Protein AF-A0ABD6E2T3-F1 (afdb_monomer_lite)

Radius of gyration: 16.85 Å; chains: 1; bounding box: 50×20×48 Å

pLDDT: mean 78.7, std 17.78, range [38.0, 96.5]

Foldseek 3Di:
DDPPPPVVPPQWDKDWDDDPQKIKIWIAGPPPGIDIDIGNDPVVRVVVVVVVVVVVVVVVVVVVVVVVVVVPD

Structure (mmCIF, N/CA/C/O backbone):
data_AF-A0ABD6E2T3-F1
#
_entry.id   AF-A0ABD6E2T3-F1
#
loop_
_atom_site.group_PDB
_atom_site.id
_atom_site.type_symbol
_atom_site.label_atom_id
_atom_site.label_alt_id
_atom_site.label_comp_id
_atom_site.label_asym_id
_atom_site.label_entity_id
_atom_site.label_seq_id
_atom_site.pdbx_PDB_ins_code
_atom_site.Cartn_x
_atom_site.Cartn_y
_atom_site.Cartn_z
_atom_site.occupancy
_atom_site.B_iso_or_equiv
_atom_site.auth_seq_id
_atom_site.auth_comp_id
_atom_site.auth_asym_id
_atom_site.auth_atom_id
_atom_site.pdbx_PDB_model_num
ATOM 1 N N . TRP A 1 1 ? 6.572 10.731 -38.689 1.00 38.00 1 TRP A N 1
ATOM 2 C CA . TRP A 1 1 ? 7.050 11.336 -37.438 1.00 38.00 1 TRP A CA 1
ATOM 3 C C . TRP A 1 1 ? 6.014 11.008 -36.393 1.00 38.00 1 TRP A C 1
ATOM 5 O O . TRP A 1 1 ? 4.982 11.663 -36.321 1.00 38.00 1 TRP A O 1
ATOM 15 N N . ASP A 1 2 ? 6.229 9.866 -35.750 1.00 44.81 2 ASP A N 1
ATOM 16 C CA . ASP A 1 2 ? 5.354 9.312 -34.726 1.00 44.81 2 ASP A CA 1
ATOM 17 C C . ASP A 1 2 ? 5.442 10.201 -33.482 1.00 44.81 2 ASP A C 1
ATOM 19 O O . ASP A 1 2 ? 6.538 10.604 -33.081 1.00 44.81 2 ASP A O 1
ATOM 23 N N . ARG A 1 3 ? 4.293 10.619 -32.945 1.00 46.47 3 ARG A N 1
ATOM 24 C CA . ARG A 1 3 ? 4.261 11.447 -31.739 1.00 46.47 3 ARG A CA 1
ATOM 25 C C . ARG A 1 3 ? 4.709 10.559 -30.590 1.00 46.47 3 ARG A C 1
ATOM 27 O O . ARG A 1 3 ? 3.982 9.637 -30.247 1.00 46.47 3 ARG A O 1
ATOM 34 N N . GLY A 1 4 ? 5.863 10.871 -30.004 1.00 45.31 4 GLY A N 1
ATOM 35 C CA . GLY A 1 4 ? 6.337 10.248 -28.775 1.00 45.31 4 GLY A CA 1
ATOM 36 C C . GLY A 1 4 ? 5.246 10.286 -27.711 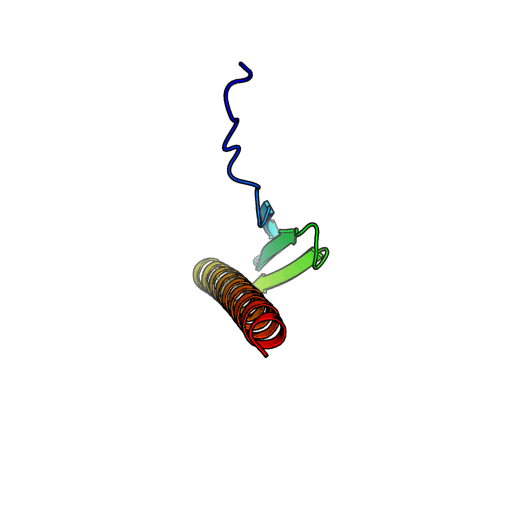1.00 45.31 4 GLY A C 1
ATOM 37 O O . GLY A 1 4 ? 5.023 11.313 -27.068 1.00 45.31 4 GLY A O 1
ATOM 38 N N . HIS A 1 5 ? 4.551 9.162 -27.569 1.00 48.00 5 HIS A N 1
ATOM 39 C CA . HIS A 1 5 ? 3.749 8.833 -26.412 1.00 48.00 5 HIS A CA 1
ATOM 40 C C . HIS A 1 5 ? 4.751 8.734 -25.254 1.00 48.00 5 HIS A C 1
ATOM 42 O O . HIS A 1 5 ? 5.342 7.686 -25.023 1.00 48.00 5 HIS A O 1
ATOM 48 N N . ASN A 1 6 ? 4.980 9.837 -24.537 1.00 51.66 6 ASN A N 1
ATOM 49 C CA . ASN A 1 6 ? 5.329 9.745 -23.121 1.00 51.66 6 ASN A CA 1
ATOM 50 C C . ASN A 1 6 ? 4.069 9.220 -22.428 1.00 51.66 6 ASN A C 1
ATOM 52 O O . ASN A 1 6 ? 3.307 9.981 -21.839 1.00 51.66 6 ASN A O 1
ATOM 56 N N . MET A 1 7 ? 3.761 7.941 -22.626 1.00 53.69 7 MET A N 1
ATOM 57 C CA . MET A 1 7 ? 2.833 7.265 -21.743 1.00 53.69 7 MET A CA 1
ATOM 58 C C . MET A 1 7 ? 3.644 7.097 -20.471 1.00 53.69 7 MET A C 1
ATOM 60 O O . MET A 1 7 ? 4.638 6.381 -20.493 1.00 53.69 7 MET A O 1
ATOM 64 N N . GLU A 1 8 ? 3.318 7.863 -19.433 1.00 57.91 8 GLU A N 1
ATOM 65 C CA . GLU A 1 8 ? 3.897 7.663 -18.109 1.00 57.91 8 GLU A CA 1
ATOM 66 C C . GLU A 1 8 ? 3.714 6.177 -17.782 1.00 57.91 8 GLU A C 1
ATOM 68 O O . GLU A 1 8 ? 2.584 5.718 -17.593 1.00 57.91 8 GLU A O 1
ATOM 73 N N . GLU A 1 9 ? 4.795 5.395 -17.863 1.00 62.31 9 GLU A N 1
ATOM 74 C CA . GLU A 1 9 ? 4.731 3.966 -17.590 1.00 62.31 9 GLU A CA 1
ATOM 75 C C . GLU A 1 9 ? 4.216 3.814 -16.163 1.00 62.31 9 GLU A C 1
ATOM 77 O O . GLU A 1 9 ? 4.761 4.387 -15.217 1.00 62.31 9 GLU A O 1
ATOM 82 N N . THR A 1 10 ? 3.097 3.107 -16.013 1.00 67.75 10 THR A N 1
ATOM 83 C CA . THR A 1 10 ? 2.520 2.863 -14.695 1.00 67.75 10 THR A CA 1
ATOM 84 C C . THR A 1 10 ? 3.489 1.985 -13.916 1.00 67.75 10 THR A C 1
ATOM 86 O O . THR A 1 10 ? 3.615 0.797 -14.191 1.00 67.75 10 THR A O 1
ATOM 89 N N . LEU A 1 11 ? 4.186 2.590 -12.956 1.00 78.44 11 LEU A N 1
ATOM 90 C CA . LEU A 1 11 ? 5.168 1.899 -12.119 1.00 78.44 11 LEU A CA 1
ATOM 91 C C . LEU A 1 11 ? 4.492 0.911 -11.159 1.00 78.44 11 LEU A C 1
ATOM 93 O O . LEU A 1 11 ? 5.026 -0.163 -10.884 1.00 78.44 11 LEU A O 1
ATOM 97 N N . TYR A 1 12 ? 3.310 1.287 -10.664 1.00 83.38 12 TYR A N 1
ATOM 98 C CA . TYR A 1 12 ? 2.541 0.525 -9.691 1.00 83.38 12 TYR A CA 1
ATOM 99 C C . TYR A 1 12 ? 1.044 0.680 -9.949 1.00 83.38 12 TYR A C 1
ATOM 101 O O . TYR A 1 12 ? 0.556 1.802 -10.099 1.00 83.38 12 TYR A O 1
ATOM 109 N N . ASP A 1 13 ? 0.317 -0.434 -9.938 1.00 89.62 13 ASP A N 1
ATOM 110 C CA . ASP A 1 13 ? -1.137 -0.443 -9.767 1.00 89.62 13 ASP A CA 1
ATOM 111 C C . ASP A 1 13 ? -1.462 -0.731 -8.294 1.00 89.62 13 ASP A C 1
ATOM 113 O O . ASP A 1 13 ? -0.769 -1.512 -7.635 1.00 89.62 13 ASP A O 1
ATOM 117 N N . ILE A 1 14 ? -2.468 -0.048 -7.743 1.00 91.75 14 ILE A N 1
ATOM 118 C CA . ILE A 1 14 ? -2.815 -0.152 -6.323 1.00 91.75 14 ILE A CA 1
ATOM 119 C C . ILE A 1 14 ? -4.302 -0.438 -6.182 1.00 91.75 14 ILE A C 1
ATOM 121 O O . ILE A 1 14 ? -5.149 0.374 -6.551 1.00 91.75 14 ILE A O 1
ATOM 125 N N . GLU A 1 15 ? -4.618 -1.549 -5.528 1.00 95.12 15 GLU A N 1
ATOM 126 C CA . GLU A 1 15 ? -5.982 -1.924 -5.181 1.00 95.12 15 GLU A CA 1
ATOM 127 C C . GLU A 1 15 ? -6.173 -1.837 -3.665 1.00 95.12 15 GLU A C 1
ATOM 129 O O . GLU A 1 15 ? -5.409 -2.426 -2.901 1.00 95.12 15 GLU A O 1
ATOM 134 N N . ILE A 1 16 ? -7.205 -1.125 -3.204 1.00 95.06 16 ILE A N 1
ATOM 135 C CA . ILE A 1 16 ? -7.538 -1.036 -1.777 1.00 95.06 16 ILE A CA 1
ATOM 136 C C . ILE A 1 16 ? -8.962 -1.530 -1.554 1.00 95.06 16 ILE A C 1
ATOM 138 O O . ILE A 1 16 ? -9.930 -0.947 -2.039 1.00 95.06 16 ILE A O 1
ATOM 142 N N . HIS A 1 17 ? -9.083 -2.570 -0.738 1.00 95.62 17 HIS A N 1
ATOM 143 C CA . HIS A 1 17 ? -10.340 -3.183 -0.343 1.00 95.62 17 HIS A CA 1
ATOM 144 C C . HIS A 1 17 ? -10.544 -3.095 1.172 1.00 95.62 17 HIS A C 1
ATOM 146 O O . HIS A 1 17 ? -9.602 -3.183 1.957 1.00 95.62 17 HIS A O 1
ATOM 152 N N . LYS A 1 18 ? -11.798 -2.951 1.610 1.00 93.81 18 LYS A N 1
ATOM 153 C CA . LYS A 1 18 ? -12.184 -3.056 3.024 1.00 93.81 18 LYS A CA 1
ATOM 154 C C . LYS A 1 18 ? -13.015 -4.322 3.223 1.00 93.81 18 LYS A C 1
ATOM 156 O O . LYS A 1 18 ? -14.078 -4.443 2.622 1.00 93.81 18 LYS A O 1
ATOM 161 N N . GLY A 1 19 ? -12.557 -5.230 4.082 1.00 85.25 19 GLY A N 1
ATOM 162 C CA . GLY A 1 19 ? -13.226 -6.497 4.398 1.00 85.25 19 GLY A CA 1
ATOM 163 C C . GLY A 1 19 ? -13.020 -6.881 5.864 1.00 85.25 19 GLY A C 1
ATOM 164 O O . GLY A 1 19 ? -11.971 -6.585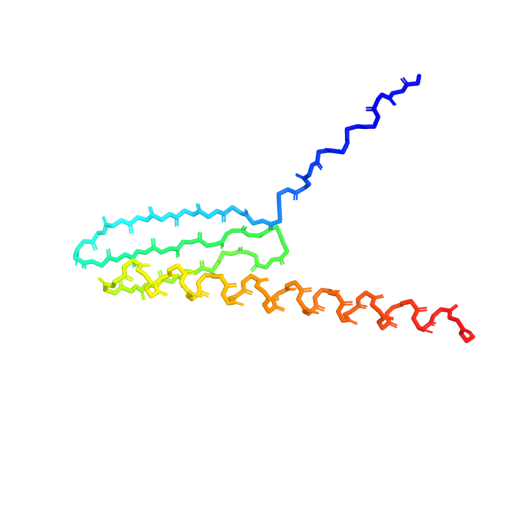 6.432 1.00 85.25 19 GLY A O 1
ATOM 165 N N . ASP A 1 20 ? -14.038 -7.469 6.499 1.00 84.69 20 ASP A N 1
ATOM 166 C CA . ASP A 1 20 ? -13.990 -7.967 7.889 1.00 84.69 20 ASP A CA 1
ATOM 167 C C . ASP A 1 20 ? -13.390 -6.977 8.913 1.00 84.69 20 ASP A C 1
ATOM 169 O O . ASP A 1 20 ? -12.621 -7.333 9.805 1.00 84.69 20 ASP A O 1
ATOM 173 N N . GLY A 1 21 ? -13.718 -5.688 8.766 1.00 89.25 21 GLY A N 1
ATOM 174 C CA . GLY A 1 21 ? -13.252 -4.627 9.667 1.00 89.25 21 GLY A CA 1
ATOM 175 C C . GLY A 1 21 ? -11.807 -4.162 9.447 1.00 89.25 21 GLY A C 1
ATOM 176 O O . GLY A 1 21 ? -11.346 -3.288 10.178 1.00 89.25 21 GLY A O 1
ATOM 177 N N . LYS A 1 22 ? -11.107 -4.680 8.433 1.00 93.19 22 LYS A N 1
ATOM 178 C CA . LYS A 1 22 ? -9.730 -4.307 8.082 1.00 93.19 22 LYS A CA 1
ATOM 179 C C . LYS A 1 22 ? -9.650 -3.772 6.654 1.00 93.19 22 LYS A C 1
ATOM 181 O O . LYS A 1 22 ? -10.511 -4.036 5.815 1.00 93.19 22 LYS A O 1
ATOM 186 N N . TYR A 1 23 ? -8.603 -3.007 6.389 1.00 96.50 23 TYR A N 1
ATOM 187 C CA . TYR A 1 23 ? -8.219 -2.562 5.058 1.00 96.50 23 TYR A CA 1
ATOM 188 C C . TYR A 1 23 ? -7.117 -3.473 4.530 1.00 96.50 23 TYR A C 1
ATOM 190 O O . TYR A 1 23 ? -6.170 -3.795 5.250 1.00 96.50 23 TYR A O 1
ATOM 198 N N . VAL A 1 24 ? -7.257 -3.880 3.279 1.00 96.38 24 VAL A N 1
ATOM 199 C CA . VAL A 1 24 ? -6.299 -4.688 2.533 1.00 96.38 24 VAL A CA 1
ATOM 200 C C . VAL A 1 24 ? -5.876 -3.869 1.324 1.00 96.38 24 VAL A C 1
ATOM 202 O O . VAL A 1 24 ? -6.728 -3.424 0.559 1.00 96.38 24 VAL A O 1
ATOM 205 N N . GLY A 1 25 ? -4.579 -3.637 1.180 1.00 95.25 25 GLY A N 1
ATOM 206 C CA . GLY A 1 25 ? -3.980 -2.974 0.029 1.00 95.25 25 GLY A CA 1
ATOM 207 C C . GLY A 1 25 ? -3.153 -3.975 -0.760 1.00 95.25 25 GLY A C 1
ATOM 208 O O . GLY A 1 25 ? -2.426 -4.761 -0.157 1.00 95.25 25 GLY A O 1
ATOM 209 N N . LYS A 1 26 ? -3.245 -3.955 -2.083 1.00 95.00 26 LYS A N 1
ATOM 210 C CA . LYS A 1 26 ? -2.372 -4.713 -2.975 1.00 95.00 26 LYS A CA 1
ATOM 211 C C . LYS A 1 26 ? -1.640 -3.744 -3.879 1.00 95.00 26 LYS A C 1
ATOM 213 O O . LYS A 1 26 ? -2.265 -2.865 -4.461 1.00 95.00 26 LYS A O 1
ATOM 218 N N . LEU A 1 27 ? -0.334 -3.916 -3.956 1.00 92.94 27 LEU A N 1
ATOM 219 C CA . LEU A 1 27 ? 0.555 -3.187 -4.837 1.00 92.94 27 LEU A CA 1
ATOM 220 C C . LEU A 1 27 ? 1.009 -4.167 -5.917 1.00 92.94 27 LEU A C 1
ATOM 222 O O . LEU A 1 27 ? 1.554 -5.223 -5.589 1.00 92.94 27 LEU A O 1
ATOM 226 N N . PHE A 1 28 ? 0.737 -3.847 -7.174 1.00 90.38 28 PHE A N 1
ATOM 227 C CA . PHE A 1 28 ? 1.092 -4.666 -8.324 1.00 90.38 28 PHE A CA 1
ATOM 228 C C . PHE A 1 28 ? 2.186 -3.959 -9.111 1.00 90.38 28 PHE A C 1
ATOM 230 O O . PHE A 1 28 ? 2.044 -2.791 -9.477 1.00 90.38 28 PHE A O 1
ATOM 237 N N . SER A 1 29 ? 3.256 -4.686 -9.394 1.00 84.75 29 SER A N 1
ATOM 238 C CA . SER A 1 29 ? 4.399 -4.207 -10.163 1.00 84.75 29 SER A CA 1
ATOM 239 C C . SER A 1 29 ? 4.797 -5.251 -11.181 1.00 84.75 29 SER A C 1
ATOM 241 O O . SER A 1 29 ? 4.849 -6.438 -10.858 1.00 84.75 29 SER A O 1
ATOM 243 N N . ASP A 1 30 ? 5.163 -4.806 -12.379 1.00 79.38 30 ASP A N 1
ATOM 244 C CA . ASP A 1 30 ? 5.705 -5.697 -13.409 1.00 79.38 30 ASP A CA 1
ATOM 245 C C . ASP A 1 30 ? 7.009 -6.374 -12.940 1.00 79.38 30 ASP A C 1
ATOM 247 O O . ASP A 1 30 ? 7.212 -7.569 -13.141 1.00 79.38 30 ASP A O 1
ATOM 251 N N . SER A 1 31 ? 7.846 -5.629 -12.207 1.00 73.69 31 SER A N 1
ATOM 252 C CA . SER A 1 31 ? 9.163 -6.091 -11.750 1.00 73.69 31 SER A CA 1
ATOM 253 C C . SER A 1 31 ? 9.155 -6.926 -10.461 1.00 73.69 31 SER A C 1
ATOM 255 O O . SER A 1 31 ? 9.952 -7.853 -10.343 1.00 73.69 31 SER A O 1
ATOM 257 N N . ASP A 1 32 ? 8.308 -6.586 -9.480 1.00 75.50 32 ASP A N 1
ATOM 258 C CA . ASP A 1 32 ? 8.356 -7.144 -8.107 1.00 75.50 32 ASP A CA 1
ATOM 259 C C . ASP A 1 32 ? 7.171 -8.083 -7.790 1.00 75.50 32 ASP A C 1
ATOM 261 O O . ASP A 1 32 ? 7.129 -8.743 -6.752 1.00 75.50 32 ASP A O 1
ATOM 265 N N . GLY A 1 33 ? 6.199 -8.190 -8.703 1.00 85.81 33 GLY A N 1
ATOM 266 C CA . GLY A 1 33 ? 4.998 -8.997 -8.513 1.00 85.81 33 GLY A CA 1
ATOM 267 C C . GLY A 1 33 ? 3.943 -8.291 -7.659 1.00 85.81 33 GLY A C 1
ATOM 268 O O . GLY A 1 33 ? 3.635 -7.122 -7.877 1.00 85.81 33 GLY A O 1
ATOM 269 N N . ILE A 1 34 ? 3.320 -9.024 -6.730 1.00 91.19 34 ILE A N 1
ATOM 270 C CA . ILE A 1 34 ? 2.199 -8.527 -5.917 1.00 91.19 34 ILE A CA 1
ATOM 271 C C . ILE A 1 34 ? 2.614 -8.475 -4.449 1.00 91.19 34 ILE A C 1
ATOM 273 O O . ILE A 1 34 ? 2.880 -9.517 -3.846 1.00 91.19 34 ILE A O 1
ATOM 277 N N . LYS A 1 35 ? 2.572 -7.285 -3.845 1.00 92.56 35 LYS A N 1
ATOM 278 C CA . LYS A 1 35 ? 2.693 -7.099 -2.392 1.00 92.56 35 LYS A CA 1
ATOM 279 C C . LYS A 1 35 ? 1.332 -6.833 -1.766 1.00 92.56 35 LYS A C 1
ATOM 281 O O . LYS A 1 35 ? 0.580 -5.985 -2.236 1.00 92.56 35 LYS A O 1
ATOM 286 N N . GLU A 1 36 ? 1.025 -7.536 -0.679 1.00 94.44 36 GLU A N 1
ATOM 287 C CA . GLU A 1 36 ? -0.217 -7.359 0.076 1.00 94.44 36 GLU A CA 1
ATOM 288 C C . GLU A 1 36 ? 0.058 -6.749 1.456 1.00 94.44 36 GLU A C 1
ATOM 290 O O . GLU A 1 36 ? 0.902 -7.222 2.215 1.00 94.44 36 GLU A O 1
ATOM 295 N N . PHE A 1 37 ? -0.718 -5.727 1.801 1.00 94.25 37 PHE A N 1
ATOM 296 C CA . PHE A 1 37 ? -0.670 -4.996 3.059 1.00 94.25 37 PHE A CA 1
ATOM 297 C C . PHE A 1 37 ? -2.021 -5.109 3.756 1.00 94.25 37 PHE A C 1
ATOM 299 O O . PHE A 1 37 ? -3.072 -5.071 3.115 1.00 94.25 37 PHE A O 1
ATOM 306 N N . ARG A 1 38 ? -2.023 -5.217 5.086 1.00 94.56 38 ARG A N 1
ATOM 307 C CA . ARG A 1 38 ? -3.256 -5.277 5.881 1.00 94.56 38 ARG A CA 1
ATOM 308 C C . ARG A 1 38 ? -3.153 -4.362 7.080 1.00 94.56 38 ARG A C 1
ATOM 310 O O . ARG A 1 38 ? -2.177 -4.421 7.822 1.00 94.56 38 ARG A O 1
ATOM 317 N N . ASN A 1 39 ? -4.182 -3.556 7.310 1.00 94.94 39 ASN A N 1
ATOM 318 C CA . ASN A 1 39 ? -4.204 -2.648 8.446 1.00 94.94 39 ASN A CA 1
ATOM 319 C C . ASN A 1 39 ? -5.626 -2.401 8.957 1.00 94.94 39 ASN A C 1
ATOM 321 O O . ASN A 1 39 ? -6.589 -2.405 8.198 1.00 94.94 39 ASN A O 1
ATOM 325 N N . GLU A 1 40 ? -5.773 -2.147 10.253 1.00 94.44 40 GLU A N 1
ATOM 326 C CA . GLU A 1 40 ? -7.075 -1.806 10.851 1.00 94.44 40 GLU A CA 1
ATOM 327 C C . GLU A 1 40 ? -7.503 -0.377 10.497 1.00 94.44 40 GLU A C 1
ATOM 329 O O . GLU A 1 40 ? -8.686 -0.037 10.516 1.00 94.44 40 GLU A O 1
ATOM 334 N N . ARG A 1 41 ? -6.533 0.472 10.143 1.00 94.88 41 ARG A N 1
ATOM 335 C CA . ARG A 1 41 ? -6.747 1.872 9.785 1.00 94.88 41 ARG A CA 1
ATOM 336 C C . ARG A 1 41 ? -6.255 2.152 8.375 1.00 94.88 41 ARG A C 1
ATOM 338 O O . ARG A 1 41 ? -5.118 1.827 8.040 1.00 94.88 41 ARG A O 1
ATOM 345 N N . LEU A 1 42 ? -7.091 2.827 7.589 1.00 94.31 42 LEU A N 1
ATOM 346 C CA . LEU A 1 42 ? -6.759 3.226 6.223 1.00 94.31 42 LEU A CA 1
ATOM 347 C C . LEU A 1 42 ? -5.524 4.135 6.186 1.00 94.31 42 LEU A C 1
ATOM 349 O O . LEU A 1 42 ? -4.656 3.936 5.350 1.00 94.31 42 LEU A O 1
ATOM 353 N N . ASP A 1 43 ? -5.409 5.082 7.123 1.00 95.81 43 ASP A N 1
ATOM 354 C CA . ASP A 1 43 ? -4.268 6.007 7.182 1.00 95.81 43 ASP A CA 1
ATOM 355 C C . ASP A 1 43 ? -2.924 5.284 7.341 1.00 95.81 43 ASP A C 1
ATOM 357 O O . ASP A 1 43 ? -1.943 5.640 6.690 1.00 95.81 43 ASP A O 1
ATOM 361 N N . LYS A 1 44 ? -2.896 4.222 8.151 1.00 95.88 44 LYS A N 1
ATOM 362 C CA . LYS A 1 44 ? -1.705 3.395 8.324 1.00 95.88 44 LYS A CA 1
ATOM 363 C C . LYS A 1 44 ? -1.406 2.577 7.071 1.00 95.88 44 LYS A C 1
ATOM 365 O O . LYS A 1 44 ? -0.269 2.589 6.627 1.00 95.88 44 LYS A O 1
ATOM 370 N N . LEU A 1 45 ? -2.426 1.958 6.464 1.00 96.25 45 LEU A N 1
ATOM 371 C CA . LEU A 1 45 ? -2.267 1.206 5.214 1.00 96.25 45 LEU A CA 1
ATOM 372 C C . LEU A 1 45 ? -1.661 2.075 4.102 1.00 96.25 45 LEU A C 1
ATOM 374 O O . LEU A 1 45 ? -0.723 1.659 3.431 1.00 96.25 45 LEU A O 1
ATOM 378 N N . LEU A 1 46 ? -2.183 3.291 3.925 1.00 95.25 46 LEU A N 1
ATOM 379 C CA . LEU A 1 46 ? -1.688 4.230 2.919 1.00 95.25 46 LEU A CA 1
ATOM 380 C C . LEU A 1 46 ? -0.243 4.654 3.195 1.00 95.25 46 LEU A C 1
ATOM 382 O O . LEU A 1 46 ? 0.542 4.806 2.261 1.00 95.25 46 LEU A O 1
ATOM 386 N N . ARG A 1 47 ? 0.122 4.820 4.471 1.00 95.94 47 ARG A N 1
ATOM 387 C CA . ARG A 1 47 ? 1.500 5.118 4.865 1.00 95.94 47 ARG A CA 1
ATOM 388 C C . ARG A 1 47 ? 2.440 3.958 4.544 1.00 95.94 47 ARG A C 1
ATOM 390 O O . ARG A 1 47 ? 3.503 4.214 3.993 1.00 95.94 47 ARG A O 1
ATOM 397 N N . ASP A 1 48 ? 2.048 2.726 4.863 1.00 94.19 48 ASP A N 1
ATOM 398 C CA . ASP A 1 48 ? 2.838 1.529 4.554 1.00 94.19 48 ASP A CA 1
ATOM 399 C C . ASP A 1 48 ? 3.066 1.400 3.036 1.00 94.19 48 ASP A C 1
AT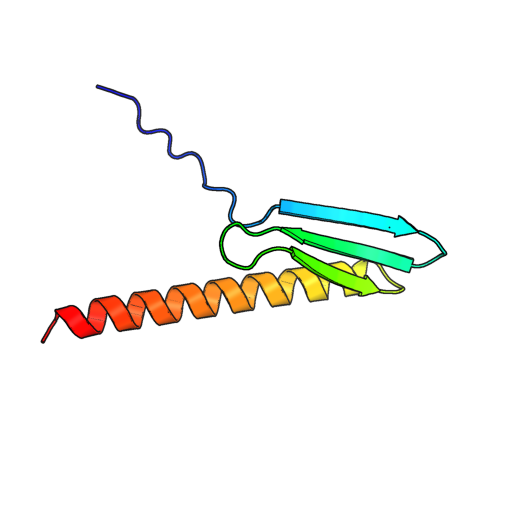OM 401 O O . ASP A 1 48 ? 4.209 1.290 2.597 1.00 94.19 48 ASP A O 1
ATOM 405 N N . LEU A 1 49 ? 2.003 1.534 2.229 1.00 92.81 49 LEU A N 1
ATOM 406 C CA . LEU A 1 49 ? 2.082 1.525 0.759 1.00 92.81 49 LEU A CA 1
ATOM 407 C C . LEU A 1 49 ? 3.013 2.622 0.219 1.00 92.81 49 LEU A C 1
ATOM 409 O O . LEU A 1 49 ? 3.828 2.379 -0.666 1.00 92.81 49 LEU A O 1
ATOM 413 N N . SER A 1 50 ? 2.903 3.840 0.755 1.00 92.12 50 SER A N 1
ATOM 414 C CA . SER A 1 50 ? 3.723 4.974 0.323 1.00 92.12 50 SER A CA 1
ATOM 415 C C . SER A 1 50 ? 5.203 4.798 0.661 1.00 92.12 50 SER A C 1
ATOM 417 O O . SER A 1 50 ? 6.049 5.209 -0.131 1.00 92.12 50 SER A O 1
ATOM 419 N N . ILE A 1 51 ? 5.529 4.214 1.817 1.00 92.56 51 ILE A N 1
ATOM 420 C CA . ILE A 1 51 ? 6.918 3.935 2.204 1.00 92.56 51 ILE A CA 1
ATOM 421 C C . ILE A 1 51 ? 7.516 2.864 1.291 1.00 92.56 51 ILE A C 1
ATOM 423 O O . ILE A 1 51 ? 8.630 3.046 0.815 1.00 92.56 51 ILE A O 1
ATOM 427 N N . ASP A 1 52 ? 6.775 1.791 1.008 1.00 89.81 52 ASP A N 1
ATOM 428 C CA . ASP A 1 52 ? 7.261 0.705 0.150 1.00 89.81 52 ASP A CA 1
ATOM 429 C C . ASP A 1 52 ? 7.586 1.198 -1.268 1.00 89.81 52 ASP A C 1
ATOM 431 O O . ASP A 1 52 ? 8.669 0.929 -1.782 1.00 89.81 52 ASP A O 1
ATOM 435 N N . MET A 1 53 ? 6.708 2.019 -1.858 1.00 87.88 53 MET A N 1
ATOM 436 C CA . MET A 1 53 ? 6.971 2.634 -3.164 1.00 87.88 53 MET A CA 1
ATOM 437 C C . MET A 1 53 ? 8.189 3.561 -3.147 1.00 87.88 53 MET A C 1
ATOM 439 O O . MET A 1 53 ? 8.970 3.554 -4.093 1.00 87.88 53 MET A O 1
ATOM 443 N N . GLN A 1 54 ? 8.366 4.363 -2.092 1.00 88.69 54 GLN A N 1
ATOM 444 C CA . GLN A 1 54 ? 9.531 5.246 -1.975 1.00 88.69 54 GLN A CA 1
ATOM 445 C C . GLN A 1 54 ? 10.830 4.444 -1.901 1.00 88.69 54 GLN A C 1
ATOM 447 O O . GLN A 1 54 ? 11.748 4.726 -2.663 1.00 88.69 54 GLN A O 1
ATOM 452 N N . LEU A 1 55 ? 10.869 3.398 -1.073 1.00 86.44 55 LEU A N 1
ATOM 453 C CA . LEU A 1 55 ? 12.035 2.522 -0.957 1.00 86.44 55 LEU A CA 1
ATOM 454 C C . LEU A 1 55 ? 12.373 1.856 -2.293 1.00 86.44 55 LEU A C 1
ATOM 456 O O . LEU A 1 55 ? 13.527 1.868 -2.710 1.00 86.44 55 LEU A O 1
ATOM 460 N N . ALA A 1 56 ? 11.369 1.341 -3.004 1.00 82.06 56 ALA A N 1
ATOM 461 C CA . ALA A 1 56 ? 11.587 0.709 -4.299 1.00 82.06 56 ALA A CA 1
ATOM 462 C C . ALA A 1 56 ? 12.105 1.699 -5.362 1.00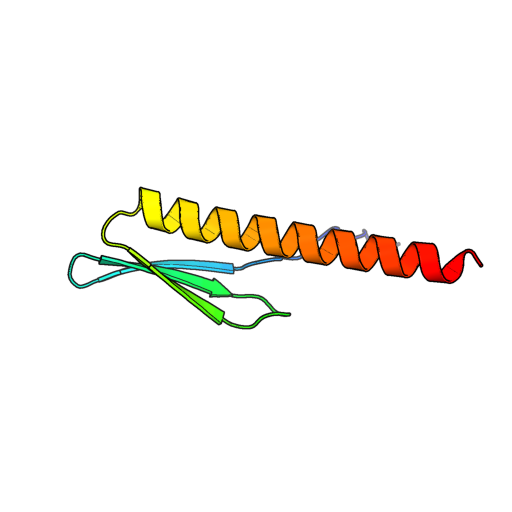 82.06 56 ALA A C 1
ATOM 464 O O . ALA A 1 56 ? 12.973 1.351 -6.166 1.00 82.06 56 ALA A O 1
ATOM 465 N N . LEU A 1 57 ? 11.624 2.949 -5.345 1.00 82.56 57 LEU A N 1
ATOM 466 C CA . LEU A 1 57 ? 12.140 4.022 -6.201 1.00 82.56 57 LEU A CA 1
ATOM 467 C C . LEU A 1 57 ? 13.588 4.388 -5.852 1.00 82.56 57 LEU A C 1
ATOM 469 O O . LEU A 1 57 ? 14.405 4.580 -6.754 1.00 82.56 57 LEU A O 1
ATOM 473 N N . GLU A 1 58 ? 13.920 4.466 -4.562 1.00 82.31 58 GLU A N 1
ATOM 474 C CA . GLU A 1 58 ? 15.281 4.728 -4.089 1.00 82.31 58 GLU A CA 1
ATOM 475 C C . GLU A 1 58 ? 16.239 3.605 -4.505 1.00 82.31 58 GLU A C 1
ATOM 477 O O . GLU A 1 58 ? 17.310 3.886 -5.045 1.00 82.31 58 GLU A O 1
ATOM 482 N N . GLU A 1 59 ? 15.844 2.338 -4.351 1.00 76.25 59 GLU A N 1
ATOM 483 C CA . GLU A 1 59 ? 16.634 1.186 -4.802 1.00 76.25 59 GLU A CA 1
ATOM 484 C C . GLU A 1 59 ? 16.848 1.193 -6.320 1.00 76.25 59 GLU A C 1
ATOM 486 O O . GLU A 1 59 ? 17.965 0.958 -6.794 1.00 76.25 59 GLU A O 1
ATOM 491 N N . PHE A 1 60 ? 15.810 1.506 -7.100 1.00 71.69 60 PHE A N 1
ATOM 492 C CA . PHE A 1 60 ? 15.927 1.618 -8.554 1.00 71.69 60 PHE A CA 1
ATOM 493 C C . PHE A 1 60 ? 16.887 2.744 -8.956 1.00 71.69 60 PHE A C 1
ATOM 495 O O . PHE A 1 60 ? 17.773 2.543 -9.793 1.00 71.69 60 PHE A O 1
ATOM 502 N N . SER A 1 61 ? 16.763 3.909 -8.315 1.00 71.94 61 SER A N 1
ATOM 503 C CA . SER A 1 61 ? 17.653 5.046 -8.544 1.00 71.94 61 SER A CA 1
ATOM 504 C C . SER A 1 61 ? 19.098 4.687 -8.204 1.00 71.94 61 SER A C 1
ATOM 506 O O . SER A 1 61 ? 19.986 4.938 -9.017 1.00 71.94 61 SER A O 1
ATOM 508 N N . ASN A 1 62 ? 19.337 4.037 -7.063 1.00 72.44 62 ASN A N 1
ATOM 509 C CA . ASN A 1 62 ? 20.682 3.700 -6.602 1.00 72.44 62 ASN A CA 1
ATOM 510 C C . ASN A 1 62 ? 21.372 2.667 -7.517 1.00 72.44 62 ASN A C 1
ATOM 512 O O . ASN A 1 62 ? 22.560 2.790 -7.822 1.00 72.44 62 ASN A O 1
ATOM 516 N N . ARG A 1 63 ? 20.615 1.693 -8.042 1.00 60.94 63 ARG A N 1
ATOM 517 C CA . ARG A 1 63 ? 21.109 0.739 -9.054 1.00 60.94 63 ARG A CA 1
ATOM 518 C C . ARG A 1 63 ? 21.414 1.411 -10.390 1.00 60.94 63 ARG A C 1
ATOM 520 O O . ARG A 1 63 ? 22.381 1.048 -11.055 1.00 60.94 63 ARG A O 1
ATOM 527 N N . SER A 1 64 ? 20.602 2.388 -10.794 1.00 59.59 64 SER A N 1
ATOM 528 C CA . SER A 1 64 ? 20.825 3.124 -12.042 1.00 59.59 64 SER A CA 1
ATOM 529 C C . SER A 1 64 ? 22.072 4.014 -11.980 1.00 59.59 64 SER A C 1
ATOM 531 O O . SER A 1 64 ? 22.818 4.079 -12.957 1.00 59.59 64 SER A O 1
ATOM 533 N N . SER A 1 65 ? 22.362 4.617 -10.823 1.00 59.66 65 SER A N 1
ATOM 534 C CA . SER A 1 65 ? 23.603 5.366 -10.597 1.00 59.66 65 SER A CA 1
ATOM 535 C C . SER A 1 65 ? 24.842 4.468 -10.589 1.00 59.66 65 SER A C 1
ATOM 537 O O . SER A 1 65 ? 25.830 4.810 -11.235 1.00 59.66 65 SER A O 1
ATOM 539 N N . GLU A 1 66 ? 24.779 3.290 -9.958 1.00 57.22 66 GLU A N 1
ATOM 540 C CA . GLU A 1 66 ? 25.895 2.327 -9.929 1.00 57.22 66 GLU A CA 1
ATOM 541 C C . GLU A 1 66 ? 26.213 1.767 -11.332 1.00 57.22 66 GLU A C 1
ATOM 543 O O . GLU A 1 66 ? 27.375 1.579 -11.709 1.00 57.22 66 GLU A O 1
ATOM 548 N N . PHE A 1 67 ? 25.183 1.580 -12.165 1.00 52.19 67 PHE A N 1
ATOM 549 C CA . PHE A 1 67 ? 25.341 1.145 -13.555 1.00 52.19 67 PHE A CA 1
ATOM 550 C C . PHE A 1 67 ? 25.953 2.226 -14.465 1.00 52.19 67 PHE A C 1
ATOM 552 O O . PHE A 1 67 ? 26.689 1.894 -15.396 1.00 52.19 67 PHE A O 1
ATOM 559 N N . MET A 1 68 ? 25.674 3.513 -14.218 1.00 55.03 68 MET A N 1
ATOM 560 C 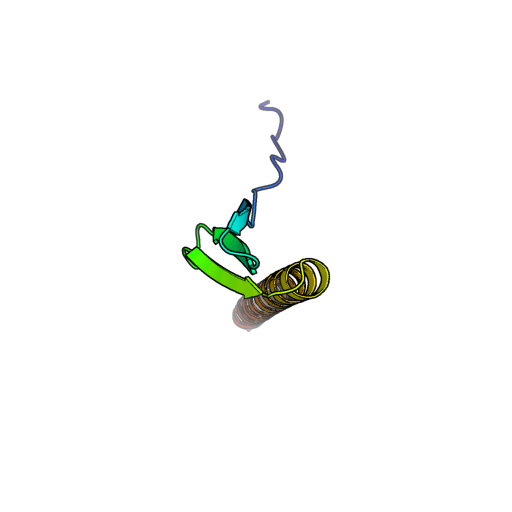CA . MET A 1 68 ? 26.310 4.610 -14.963 1.00 55.03 68 MET A CA 1
ATOM 561 C C . MET A 1 68 ? 27.765 4.835 -14.539 1.00 55.03 68 MET A C 1
ATOM 563 O O . MET A 1 68 ? 28.601 5.110 -15.398 1.00 55.03 68 MET A O 1
ATOM 567 N N . GLU A 1 69 ? 28.081 4.670 -13.253 1.00 54.03 69 GLU A N 1
ATOM 568 C CA . GLU A 1 69 ? 29.449 4.791 -12.733 1.00 54.03 69 GLU A CA 1
ATOM 569 C C . GLU A 1 69 ? 30.368 3.681 -13.276 1.00 54.03 69 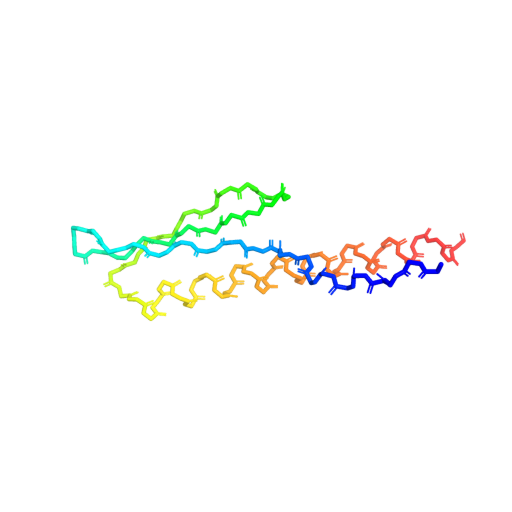GLU A C 1
ATOM 571 O O . GLU A 1 69 ? 31.483 3.958 -13.708 1.00 54.03 69 GLU A O 1
ATOM 576 N N . SER A 1 70 ? 29.859 2.452 -13.415 1.00 54.62 70 SER A N 1
ATOM 577 C CA . SER A 1 70 ? 30.613 1.300 -13.952 1.00 54.62 70 SER A CA 1
ATOM 578 C C . SER A 1 70 ? 30.971 1.388 -15.447 1.00 54.62 70 SER A C 1
ATOM 580 O O . SER A 1 70 ? 31.662 0.516 -15.970 1.00 54.62 70 SER A O 1
ATOM 582 N N . ARG A 1 71 ? 30.466 2.394 -16.173 1.00 48.03 71 ARG A N 1
ATOM 583 C CA . ARG A 1 71 ? 30.703 2.590 -17.616 1.00 48.03 71 ARG A CA 1
ATOM 584 C C . ARG A 1 71 ? 31.619 3.783 -17.916 1.00 48.03 71 ARG A C 1
ATOM 586 O O . ARG A 1 71 ? 31.867 4.068 -19.087 1.00 48.03 71 ARG A O 1
ATOM 593 N N . ALA A 1 72 ? 32.075 4.480 -16.876 1.00 53.09 72 ALA A N 1
ATOM 594 C CA . ALA A 1 72 ? 32.949 5.646 -16.964 1.00 53.09 72 ALA A CA 1
ATOM 595 C C . ALA A 1 72 ? 34.423 5.352 -16.602 1.00 53.09 72 ALA A C 1
ATOM 597 O O . ALA A 1 72 ? 35.211 6.298 -16.583 1.00 53.09 72 ALA A O 1
ATOM 598 N N . ASP A 1 73 ? 34.782 4.084 -16.354 1.00 45.38 73 ASP A N 1
ATOM 599 C CA . ASP A 1 73 ? 36.172 3.605 -16.213 1.00 45.38 73 ASP A CA 1
ATOM 600 C C . ASP A 1 73 ? 36.673 2.949 -17.514 1.00 45.38 73 ASP A C 1
ATOM 602 O O . ASP A 1 73 ? 35.986 2.028 -18.023 1.00 45.38 73 ASP A O 1
#

Sequence (73 aa):
WDRGHNMEETLYDIEIHKGDGKYVGKLFSDSDGIKEFRNERLDKLLRDLSIDMQLALEEFSNRSSEFMESRAD

Secondary structure (DSSP, 8-state):
------------EEEEEEETTEEEEEEEETTTEEEEEEESSHHHHHHHHHHHHHHHHHHHHHHHHHHHHTT--